Protein AF-A0A838WXC1-F1 (afdb_monomer)

Organism: NCBI:txid2585140

Radius of gyration: 11.99 Å; Cα contacts (8 Å, |Δi|>4): 71; chains: 1; bounding box: 28×33×20 Å

pLDDT: mean 79.79, std 16.14, range [43.12, 93.44]

Solvent-accessible surface area (backbone atoms only — not comparable to full-atom values): 4134 Å² total; per-residue (Å²): 126,84,74,62,60,67,64,57,61,68,75,72,68,50,49,66,38,74,60,17,54,52,45,39,38,65,78,36,76,66,38,68,70,52,38,52,49,35,53,49,37,24,44,71,70,72,45,71,51,51,90,52,64,42,40,41,66,46,42,53,54,23,48,54,52,54,52,59,64,71,77,110

Secondary structure (DSSP, 8-state):
-TTSHHHHHTTT-PPBPHHHHHHHHHHHTT-HHHHHHHHHHIIIII---TTSPBPHHHHHHHHHHHHHHH--

Structure (mmCIF, N/CA/C/O backbone):
data_AF-A0A838WXC1-F1
#
_entry.id   AF-A0A838WXC1-F1
#
loop_
_atom_site.group_PDB
_atom_site.id
_atom_site.type_symbol
_atom_site.label_atom_id
_atom_site.label_alt_id
_atom_site.label_comp_id
_atom_site.label_asym_id
_atom_site.label_entity_id
_atom_site.label_seq_id
_atom_site.pdbx_PDB_ins_code
_atom_site.Cartn_x
_atom_site.Cartn_y
_atom_site.Cartn_z
_atom_site.occupancy
_atom_site.B_iso_or_equiv
_atom_site.auth_seq_id
_atom_site.auth_comp_id
_atom_site.auth_asym_id
_atom_site.auth_atom_id
_atom_site.pdbx_PDB_model_num
ATOM 1 N N . VAL A 1 1 ? -3.414 17.199 -6.097 1.00 50.84 1 VAL A N 1
ATOM 2 C CA . VAL A 1 1 ? -2.556 16.019 -5.811 1.00 50.84 1 VAL A CA 1
ATOM 3 C C . VAL A 1 1 ? -2.924 15.271 -4.527 1.00 50.84 1 VAL A C 1
ATOM 5 O O . VAL A 1 1 ? -2.621 14.095 -4.444 1.00 50.84 1 VAL A O 1
ATOM 8 N N . HIS 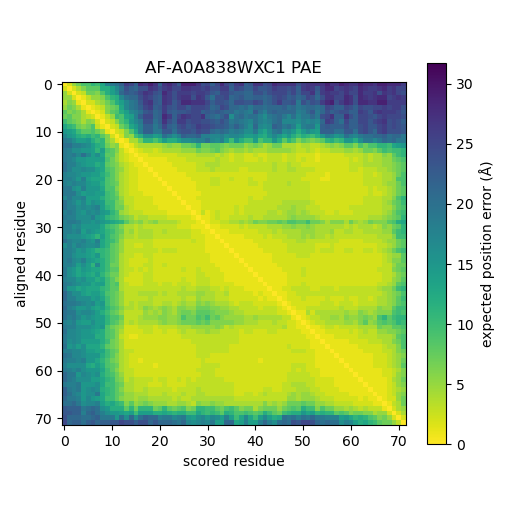A 1 2 ? -3.636 15.888 -3.573 1.00 50.50 2 HIS A N 1
ATOM 9 C CA . HIS A 1 2 ? -4.144 15.226 -2.355 1.00 50.50 2 HIS A CA 1
ATOM 10 C C . HIS A 1 2 ? -5.233 14.148 -2.595 1.00 50.50 2 HIS A C 1
ATOM 12 O O . HIS A 1 2 ? -5.473 13.330 -1.723 1.00 50.50 2 HIS A O 1
ATOM 18 N N . ASN A 1 3 ? -5.852 14.100 -3.782 1.00 53.31 3 ASN A N 1
ATOM 19 C CA . ASN A 1 3 ? -7.033 13.262 -4.055 1.00 53.31 3 ASN A CA 1
ATOM 20 C C . ASN A 1 3 ? -6.758 11.838 -4.577 1.00 53.31 3 ASN A C 1
ATOM 22 O O . ASN A 1 3 ? -7.709 11.106 -4.824 1.00 53.31 3 ASN A O 1
ATOM 26 N N . LEU A 1 4 ? -5.502 11.429 -4.787 1.00 49.38 4 LEU A N 1
ATOM 27 C CA . LEU A 1 4 ? -5.202 10.088 -5.325 1.00 49.38 4 LEU A CA 1
ATOM 28 C C . LEU A 1 4 ? -4.984 9.025 -4.237 1.00 49.38 4 LEU A C 1
ATOM 30 O O . LEU A 1 4 ? -5.129 7.838 -4.513 1.00 49.38 4 LEU A O 1
ATOM 34 N N . TYR A 1 5 ? -4.682 9.429 -3.001 1.00 43.53 5 TYR A N 1
ATOM 35 C CA . TYR A 1 5 ? -4.400 8.484 -1.917 1.00 43.53 5 TYR A CA 1
ATOM 36 C C . TYR A 1 5 ? -5.673 7.870 -1.311 1.00 43.53 5 TYR A C 1
ATOM 38 O O . TYR A 1 5 ? -5.689 6.667 -1.066 1.00 43.53 5 TYR A O 1
ATOM 46 N N . GLU A 1 6 ? -6.774 8.623 -1.195 1.00 49.62 6 GLU A N 1
ATOM 47 C CA . GLU A 1 6 ? -8.071 8.076 -0.741 1.00 49.62 6 GLU A CA 1
ATOM 48 C C . GLU A 1 6 ? -8.650 7.033 -1.718 1.00 49.62 6 GLU A C 1
ATOM 50 O O . GLU A 1 6 ? -9.297 6.063 -1.312 1.00 49.62 6 GLU A O 1
ATOM 55 N N . GLN A 1 7 ? -8.363 7.182 -3.018 1.00 47.22 7 GLN A N 1
ATOM 56 C CA . GLN A 1 7 ? -8.823 6.246 -4.048 1.00 47.22 7 GLN A CA 1
ATOM 57 C C . GLN A 1 7 ? -8.085 4.895 -3.993 1.00 47.22 7 GLN A C 1
ATOM 59 O O . GLN A 1 7 ? -8.654 3.884 -4.399 1.00 47.22 7 GLN A O 1
ATOM 64 N N . HIS A 1 8 ? -6.876 4.837 -3.420 1.00 43.12 8 HIS A N 1
ATOM 65 C CA . HIS A 1 8 ? -6.146 3.580 -3.209 1.00 43.12 8 HIS A CA 1
ATOM 66 C C . HIS A 1 8 ? -6.487 2.888 -1.884 1.00 43.12 8 HIS A C 1
ATOM 68 O O . HIS A 1 8 ?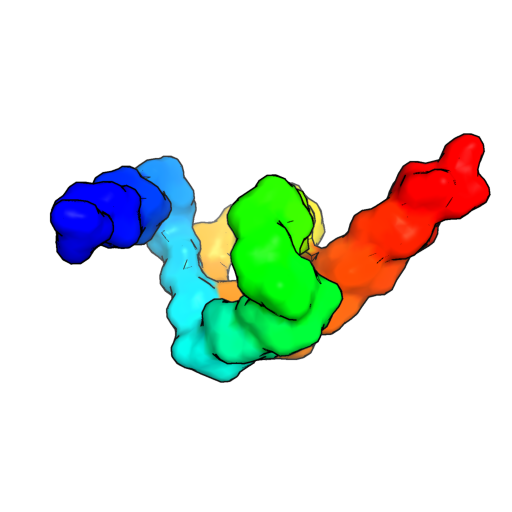 -6.455 1.659 -1.825 1.00 43.12 8 HIS A O 1
ATOM 74 N N . THR A 1 9 ? -6.887 3.634 -0.847 1.00 45.38 9 THR A N 1
ATOM 75 C CA . THR A 1 9 ? -7.347 3.048 0.427 1.00 45.38 9 THR A CA 1
ATOM 76 C C . THR A 1 9 ? -8.625 2.215 0.250 1.00 45.38 9 THR A C 1
ATOM 78 O O . THR A 1 9 ? -8.856 1.259 0.985 1.00 45.38 9 THR A O 1
ATOM 81 N N . THR A 1 10 ? -9.427 2.519 -0.776 1.00 46.44 10 THR A N 1
ATOM 82 C CA . THR A 1 10 ? -10.736 1.887 -1.018 1.00 46.44 10 THR A CA 1
ATOM 83 C C . THR A 1 10 ? -10.662 0.601 -1.865 1.00 46.44 10 THR A C 1
ATOM 85 O O . THR A 1 10 ? -11.622 -0.162 -1.895 1.00 46.44 10 THR A O 1
ATOM 88 N N . ALA A 1 11 ? -9.541 0.302 -2.537 1.00 48.59 11 ALA A N 1
ATOM 89 C CA . ALA A 1 11 ? -9.488 -0.796 -3.518 1.00 48.59 11 ALA A CA 1
ATOM 90 C C . ALA A 1 11 ? -9.183 -2.191 -2.928 1.00 48.59 11 ALA A C 1
ATOM 92 O O . ALA A 1 11 ? -9.516 -3.193 -3.559 1.00 48.59 11 ALA A O 1
ATOM 93 N N . THR A 1 12 ? -8.588 -2.276 -1.730 1.00 55.66 12 THR A N 1
ATOM 94 C CA . THR A 1 12 ? -8.152 -3.561 -1.135 1.00 55.66 12 THR A CA 1
ATOM 95 C C . THR A 1 12 ? -8.756 -3.841 0.242 1.00 55.66 12 THR A C 1
ATOM 97 O O . THR A 1 12 ? -8.656 -4.962 0.714 1.00 55.66 12 THR A O 1
ATOM 100 N N . GLY A 1 13 ? -9.361 -2.857 0.918 1.00 62.69 13 GLY A N 1
ATOM 101 C CA . GLY A 1 13 ? -10.032 -3.039 2.219 1.00 62.69 13 GLY A CA 1
ATOM 102 C C . GLY A 1 13 ? -9.127 -3.356 3.422 1.00 62.69 13 GLY A C 1
ATOM 103 O O . GLY A 1 13 ? -9.6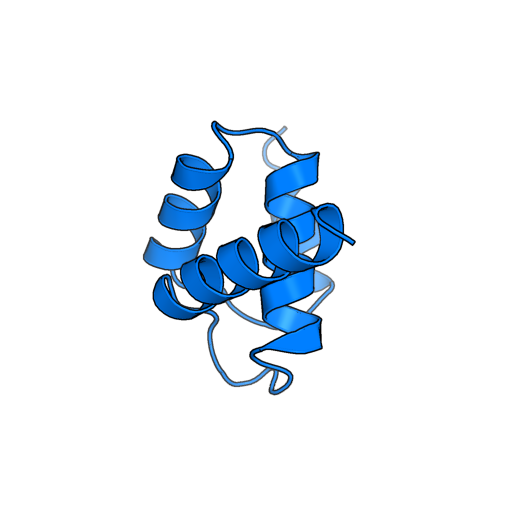00 -3.302 4.552 1.00 62.69 13 GLY A O 1
ATOM 104 N N . GLN A 1 14 ? -7.841 -3.642 3.206 1.00 76.38 14 GLN A N 1
ATOM 105 C CA . GLN A 1 14 ? -6.895 -3.999 4.260 1.00 76.38 14 GLN A CA 1
ATOM 106 C C . GLN A 1 14 ? -6.090 -2.784 4.730 1.00 76.38 14 GLN A C 1
ATOM 108 O O . GLN A 1 14 ? -5.484 -2.062 3.935 1.00 76.38 14 GLN A O 1
ATOM 113 N N . VAL A 1 15 ? -6.089 -2.562 6.043 1.00 82.62 15 VAL A N 1
ATOM 114 C CA . VAL A 1 15 ? -5.461 -1.396 6.676 1.00 82.62 15 VAL A CA 1
ATOM 115 C C . VAL A 1 15 ? -3.966 -1.631 6.879 1.00 82.62 15 VAL A C 1
ATOM 117 O O . VAL A 1 15 ? -3.555 -2.683 7.363 1.00 82.62 15 VAL A O 1
ATOM 120 N N . PHE A 1 16 ? -3.145 -0.635 6.556 1.00 86.56 16 PHE A N 1
ATOM 121 C CA . PHE A 1 16 ? -1.724 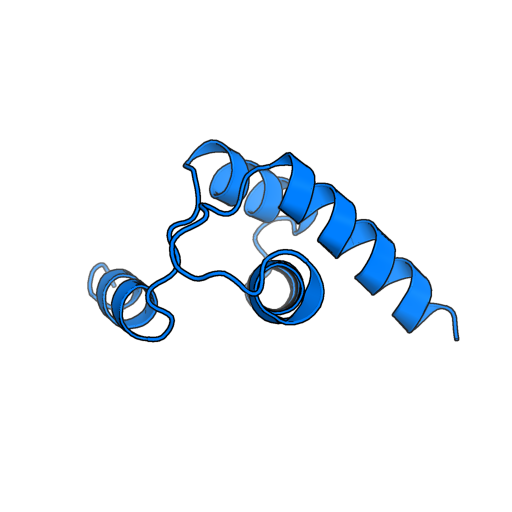-0.621 6.905 1.00 86.56 16 PHE A CA 1
ATOM 122 C C . PHE A 1 16 ? -1.540 0.212 8.165 1.00 86.56 16 PHE A C 1
ATOM 124 O O . PHE A 1 16 ? -2.101 1.307 8.266 1.00 86.56 16 PHE A O 1
ATOM 131 N N . THR A 1 17 ? -0.755 -0.282 9.121 1.00 90.31 17 THR A N 1
ATOM 132 C CA . THR A 1 17 ? -0.405 0.545 10.276 1.00 90.31 17 THR A CA 1
ATOM 133 C C . THR A 1 17 ? 0.528 1.685 9.838 1.00 90.31 17 THR A C 1
ATOM 135 O O . THR A 1 17 ? 1.263 1.535 8.854 1.00 90.31 17 THR A O 1
ATOM 138 N N . PRO A 1 18 ? 0.532 2.837 10.533 1.00 88.12 18 PRO A N 1
ATOM 139 C CA . PRO A 1 18 ? 1.425 3.952 10.206 1.00 88.12 18 PRO A CA 1
ATOM 140 C C . PRO A 1 18 ? 2.901 3.533 10.142 1.00 88.12 18 PRO A C 1
ATOM 142 O O . PRO A 1 18 ? 3.642 3.974 9.262 1.00 88.12 18 PRO A O 1
ATOM 145 N N . GLU A 1 19 ? 3.312 2.620 11.023 1.00 91.06 19 GLU A N 1
ATOM 146 C CA . GLU A 1 19 ? 4.667 2.071 11.071 1.00 91.06 19 GLU A CA 1
ATOM 147 C C . GLU A 1 19 ? 4.980 1.248 9.818 1.00 91.06 19 GLU A C 1
ATOM 149 O O . GLU A 1 19 ? 6.087 1.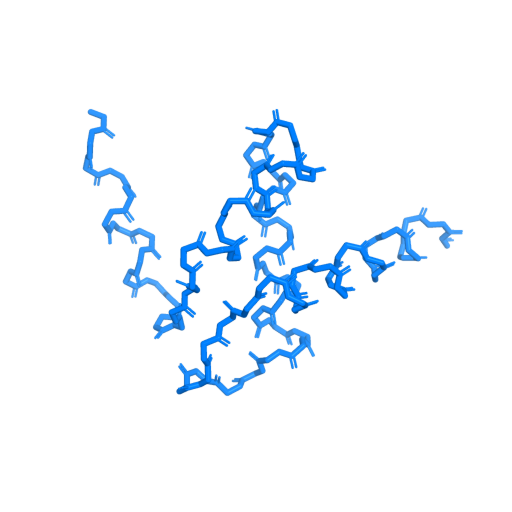325 9.289 1.00 91.06 19 GLU A O 1
ATOM 154 N N . ALA A 1 20 ? 4.008 0.485 9.308 1.00 90.94 20 ALA A N 1
ATOM 155 C CA . ALA A 1 20 ? 4.166 -0.290 8.082 1.00 90.94 20 ALA A CA 1
ATOM 156 C C . ALA A 1 20 ? 4.381 0.614 6.864 1.00 90.94 20 ALA A C 1
ATOM 158 O O . ALA A 1 20 ? 5.250 0.343 6.035 1.00 90.94 20 ALA A O 1
ATOM 159 N N . VAL A 1 21 ? 3.628 1.715 6.779 1.00 88.88 21 VAL A N 1
ATOM 160 C CA . VAL A 1 21 ? 3.770 2.702 5.699 1.00 88.88 21 VAL A CA 1
ATOM 161 C C . VAL A 1 21 ? 5.145 3.366 5.753 1.00 88.88 21 VAL A C 1
ATOM 163 O O . VAL A 1 21 ? 5.830 3.452 4.732 1.00 88.88 21 VAL A O 1
ATOM 166 N N . GLN A 1 22 ? 5.580 3.786 6.942 1.00 90.06 22 GLN A N 1
ATOM 167 C CA . GLN A 1 22 ? 6.894 4.399 7.122 1.00 90.06 22 GLN A CA 1
ATOM 168 C C . GLN A 1 22 ? 8.029 3.419 6.793 1.00 90.06 22 GLN A C 1
ATOM 170 O O . GLN A 1 22 ? 8.983 3.795 6.112 1.00 90.06 22 GLN A O 1
ATOM 175 N N . GLN A 1 23 ? 7.902 2.155 7.207 1.00 91.69 23 GLN A N 1
ATOM 176 C CA . GLN A 1 23 ? 8.884 1.114 6.910 1.00 91.69 23 GLN A CA 1
ATOM 177 C C . GLN A 1 23 ? 8.960 0.817 5.409 1.00 91.69 23 GLN A C 1
ATOM 179 O O . GLN A 1 23 ? 10.053 0.714 4.857 1.00 91.69 23 GLN A O 1
ATOM 184 N N . ALA A 1 24 ? 7.816 0.723 4.727 1.00 89.62 24 ALA A N 1
ATOM 185 C CA . ALA A 1 24 ? 7.778 0.521 3.281 1.00 89.62 24 ALA A CA 1
ATOM 186 C C . ALA A 1 24 ? 8.442 1.689 2.540 1.00 89.62 24 ALA A C 1
ATOM 188 O O . ALA A 1 24 ? 9.224 1.464 1.619 1.00 89.62 24 ALA A O 1
ATOM 189 N N . TYR A 1 25 ? 8.189 2.930 2.963 1.00 88.62 25 TYR A N 1
ATOM 190 C CA . TYR A 1 25 ? 8.840 4.104 2.384 1.00 88.62 25 TYR A CA 1
ATOM 191 C C . TYR A 1 25 ? 10.360 4.085 2.601 1.00 88.62 25 TYR A C 1
ATOM 193 O O . TYR A 1 25 ? 11.117 4.302 1.658 1.00 88.62 25 TYR A O 1
ATOM 201 N N . TYR A 1 26 ? 10.806 3.761 3.818 1.00 91.75 26 TYR A N 1
ATOM 202 C CA . TYR A 1 26 ? 12.226 3.668 4.164 1.00 91.75 26 TYR A CA 1
ATOM 203 C C . TYR A 1 26 ? 12.964 2.590 3.357 1.00 91.75 26 TYR A C 1
ATOM 205 O O . TYR A 1 26 ? 14.049 2.838 2.842 1.00 91.75 26 TYR A O 1
ATOM 213 N N . LEU A 1 27 ? 12.366 1.406 3.194 1.00 88.25 27 LEU A N 1
ATOM 214 C CA . LEU A 1 27 ? 12.973 0.295 2.449 1.00 88.25 27 LEU A CA 1
ATOM 215 C C . LEU A 1 27 ? 13.040 0.530 0.936 1.00 88.25 27 LEU A C 1
ATOM 217 O O . LEU A 1 27 ? 13.842 -0.101 0.253 1.00 88.25 27 LEU A O 1
ATOM 221 N N . THR A 1 28 ? 12.170 1.387 0.411 1.00 88.19 28 THR A N 1
ATOM 222 C CA . THR A 1 28 ? 12.015 1.624 -1.032 1.00 88.19 28 THR A CA 1
ATOM 223 C C . THR A 1 28 ? 12.643 2.928 -1.495 1.00 88.19 28 THR A C 1
ATOM 225 O O . THR A 1 28 ? 12.619 3.210 -2.691 1.00 88.19 28 THR A O 1
ATOM 228 N N . ASP A 1 29 ? 13.157 3.733 -0.563 1.00 87.88 29 ASP A N 1
ATOM 229 C CA . ASP A 1 29 ? 13.636 5.096 -0.805 1.00 87.88 29 ASP A CA 1
ATOM 230 C C . ASP A 1 29 ? 12.603 5.961 -1.560 1.00 87.88 29 ASP A C 1
ATOM 232 O O . ASP A 1 29 ? 12.920 6.780 -2.421 1.00 87.88 29 ASP A O 1
ATOM 236 N N . GLY A 1 30 ? 11.314 5.720 -1.286 1.00 83.38 30 GLY A N 1
ATOM 237 C CA . GLY A 1 30 ? 10.198 6.429 -1.916 1.00 83.38 30 GLY A CA 1
ATOM 238 C C . GLY A 1 30 ? 9.880 6.019 -3.358 1.00 83.38 30 GLY A C 1
ATOM 239 O O . GLY A 1 30 ? 9.078 6.685 -4.017 1.00 83.38 30 GLY A O 1
ATOM 240 N N . GLN A 1 31 ? 10.457 4.929 -3.871 1.00 84.56 31 GLN A N 1
ATOM 241 C CA . GLN A 1 31 ? 10.167 4.449 -5.222 1.00 84.56 31 GLN A CA 1
ATOM 242 C C . GLN A 1 31 ? 8.743 3.861 -5.320 1.00 84.56 31 GLN A C 1
ATOM 244 O O . GLN A 1 31 ? 8.472 2.808 -4.735 1.00 84.56 31 GLN A O 1
ATOM 249 N N . PRO A 1 32 ? 7.825 4.459 -6.110 1.00 82.31 32 PRO A N 1
ATOM 250 C CA . PRO A 1 32 ? 6.405 4.088 -6.082 1.00 82.31 32 PRO A CA 1
ATOM 251 C C . PRO A 1 32 ? 6.143 2.636 -6.496 1.00 82.31 32 PRO A C 1
ATOM 253 O O . PRO A 1 32 ? 5.262 1.965 -5.963 1.00 82.31 32 PRO A O 1
ATOM 256 N N . TRP A 1 33 ? 6.920 2.134 -7.456 1.00 84.94 33 TRP A N 1
ATOM 257 C CA . TRP A 1 33 ? 6.780 0.776 -7.971 1.00 84.94 33 TRP A CA 1
ATOM 258 C C . TRP A 1 33 ? 7.219 -0.280 -6.948 1.00 84.94 33 TRP A C 1
ATOM 260 O O . TRP A 1 33 ? 6.592 -1.337 -6.868 1.00 84.94 33 TRP A O 1
ATOM 270 N N . LEU A 1 34 ? 8.230 0.015 -6.124 1.00 86.75 34 LEU A N 1
ATOM 271 C CA . LEU A 1 34 ? 8.718 -0.897 -5.090 1.00 86.75 34 LEU A CA 1
ATOM 272 C C . LEU A 1 34 ? 7.791 -0.890 -3.864 1.00 86.75 34 LEU A C 1
ATOM 274 O O . LEU A 1 34 ? 7.489 -1.952 -3.321 1.00 86.75 34 LEU A O 1
ATOM 278 N N . VAL A 1 35 ? 7.247 0.277 -3.492 1.00 88.69 35 VAL A N 1
ATOM 279 C CA . VAL A 1 35 ? 6.196 0.388 -2.459 1.00 88.69 35 VAL A CA 1
ATOM 280 C C . VAL A 1 35 ? 4.985 -0.462 -2.834 1.00 88.69 35 VAL A C 1
ATOM 282 O O . VAL A 1 35 ? 4.512 -1.264 -2.028 1.00 88.69 35 VAL A O 1
ATOM 285 N N . ASN A 1 36 ? 4.519 -0.351 -4.081 1.00 87.12 36 ASN A N 1
ATOM 286 C CA . ASN A 1 36 ? 3.395 -1.147 -4.569 1.00 87.12 36 ASN A CA 1
ATOM 287 C C . ASN A 1 36 ? 3.714 -2.649 -4.581 1.00 87.12 36 ASN A C 1
ATOM 289 O O . ASN A 1 36 ? 2.851 -3.460 -4.240 1.00 87.12 36 ASN A O 1
ATOM 293 N N . ALA A 1 37 ? 4.943 -3.033 -4.941 1.00 89.88 37 ALA A N 1
ATOM 294 C CA . ALA A 1 37 ? 5.374 -4.429 -4.911 1.00 89.88 37 ALA A CA 1
ATOM 295 C C . ALA A 1 37 ? 5.360 -5.003 -3.484 1.00 89.88 37 ALA A C 1
ATOM 297 O O . ALA A 1 37 ? 4.816 -6.092 -3.279 1.00 89.88 37 ALA A O 1
ATOM 298 N N . LEU A 1 38 ? 5.882 -4.261 -2.499 1.00 90.38 38 LEU A N 1
ATOM 299 C CA . LEU A 1 38 ? 5.847 -4.647 -1.083 1.00 90.38 38 LEU A CA 1
ATOM 300 C C . LEU A 1 38 ? 4.416 -4.752 -0.560 1.00 90.38 38 LEU A C 1
ATOM 302 O O . LEU A 1 38 ? 4.067 -5.757 0.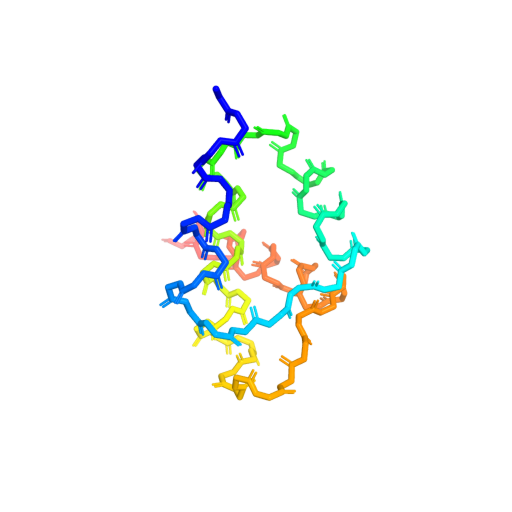055 1.00 90.38 38 LEU A O 1
ATOM 306 N N . ALA A 1 39 ? 3.575 -3.756 -0.841 1.00 87.69 39 ALA A N 1
ATOM 307 C CA . ALA A 1 39 ? 2.181 -3.752 -0.409 1.00 87.69 39 ALA A CA 1
ATOM 308 C C . ALA A 1 39 ? 1.405 -4.941 -0.998 1.00 87.69 39 ALA A C 1
ATOM 310 O O . ALA A 1 39 ? 0.661 -5.621 -0.288 1.00 87.69 39 ALA A O 1
ATOM 311 N N . ARG A 1 40 ? 1.618 -5.255 -2.281 1.00 88.12 40 ARG A N 1
ATOM 312 C CA . ARG A 1 40 ? 1.006 -6.423 -2.924 1.00 88.12 40 ARG A CA 1
ATOM 313 C C . ARG A 1 40 ? 1.495 -7.730 -2.304 1.00 88.12 40 ARG A C 1
ATOM 315 O O . ARG A 1 40 ? 0.694 -8.625 -2.067 1.00 88.12 40 ARG A O 1
ATOM 322 N N . GLN A 1 41 ? 2.790 -7.847 -2.027 1.00 90.88 41 GLN A N 1
ATOM 323 C CA . GLN A 1 41 ? 3.356 -9.044 -1.409 1.00 90.88 41 GLN A CA 1
ATOM 324 C C . GLN A 1 41 ? 2.834 -9.237 0.026 1.00 90.88 41 GLN A C 1
ATOM 326 O O . GLN A 1 41 ? 2.449 -10.345 0.396 1.00 90.88 41 GLN A O 1
ATOM 331 N N . ALA A 1 42 ? 2.747 -8.159 0.805 1.00 90.56 42 ALA A N 1
ATOM 332 C CA . ALA A 1 42 ? 2.200 -8.171 2.157 1.00 90.56 42 ALA A CA 1
ATOM 333 C C . ALA A 1 42 ? 0.729 -8.622 2.190 1.00 90.56 42 ALA A C 1
ATOM 335 O O . ALA A 1 42 ? 0.377 -9.502 2.968 1.00 90.56 42 ALA A O 1
ATOM 336 N N . THR A 1 43 ? -0.105 -8.080 1.301 1.00 88.88 43 THR A N 1
ATOM 337 C CA . THR A 1 43 ? -1.556 -8.352 1.261 1.00 88.88 43 THR A CA 1
ATOM 338 C C . THR A 1 43 ? -1.917 -9.675 0.576 1.00 88.88 43 THR A C 1
ATOM 340 O O . THR A 1 43 ? -2.848 -10.357 0.985 1.00 88.88 43 THR A O 1
ATOM 343 N N . GLN A 1 44 ? -1.191 -10.091 -0.468 1.00 86.19 44 GLN A N 1
ATOM 344 C CA . GLN A 1 44 ? -1.537 -11.306 -1.223 1.00 86.19 44 GLN A CA 1
ATOM 345 C C . GLN A 1 44 ? -0.857 -12.573 -0.696 1.00 86.19 44 GLN A C 1
ATOM 347 O O . GLN A 1 44 ? -1.368 -13.674 -0.914 1.00 86.19 44 GLN A O 1
ATOM 352 N N . VAL A 1 45 ? 0.308 -12.444 -0.052 1.00 87.06 45 VAL A N 1
ATOM 353 C CA . VAL A 1 45 ? 1.126 -13.602 0.342 1.00 87.06 45 VAL A CA 1
ATOM 354 C C . VAL A 1 45 ? 1.211 -13.767 1.851 1.00 87.06 45 VAL A C 1
ATOM 356 O O . VAL A 1 45 ? 1.093 -14.891 2.324 1.00 87.06 45 VAL A O 1
ATOM 359 N N . LEU A 1 46 ? 1.412 -12.682 2.602 1.00 89.44 46 LEU A N 1
ATOM 360 C CA . LEU A 1 46 ? 1.644 -12.778 4.046 1.00 89.44 46 LEU A CA 1
ATOM 361 C C . LEU A 1 46 ? 0.355 -12.703 4.860 1.00 89.44 46 LEU A C 1
ATOM 363 O O . LEU A 1 46 ? 0.130 -13.543 5.725 1.00 89.44 46 LEU A O 1
ATOM 367 N N . VAL A 1 47 ? -0.495 -11.717 4.583 1.00 88.31 47 VAL A N 1
ATOM 368 C CA . VAL A 1 47 ? -1.726 -11.487 5.344 1.00 88.31 47 VAL A CA 1
ATOM 369 C C . VAL A 1 47 ? -2.899 -11.433 4.383 1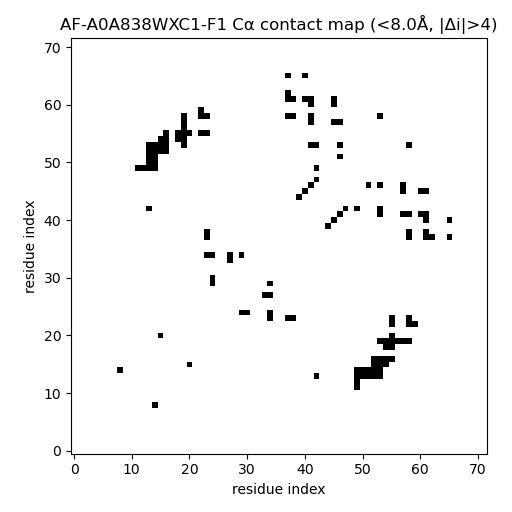.00 88.31 47 VAL A C 1
ATOM 371 O O . VAL A 1 47 ? -3.298 -10.372 3.919 1.00 88.31 47 VAL A O 1
ATOM 374 N N . GLN A 1 48 ? -3.455 -12.608 4.106 1.00 84.44 48 GLN A N 1
ATOM 375 C CA . GLN A 1 48 ? -4.620 -12.768 3.232 1.00 84.44 48 GLN A CA 1
ATOM 376 C C . GLN A 1 48 ? -5.930 -12.329 3.905 1.00 84.44 48 GLN A C 1
ATOM 378 O O . GLN A 1 48 ? -6.928 -12.089 3.229 1.00 84.44 48 GLN A O 1
ATOM 383 N N . ASP A 1 49 ? -5.939 -12.248 5.238 1.00 84.06 49 ASP A N 1
ATOM 384 C CA . ASP A 1 49 ? -7.093 -11.818 6.018 1.00 84.06 49 ASP A CA 1
ATOM 385 C C . ASP A 1 49 ? -7.199 -10.287 6.028 1.00 84.06 49 ASP A C 1
ATOM 387 O O . ASP A 1 49 ? -6.378 -9.589 6.623 1.00 84.06 49 ASP A O 1
ATOM 391 N N . MET A 1 50 ? -8.244 -9.768 5.386 1.00 80.06 50 MET A N 1
ATOM 392 C CA . MET A 1 50 ? -8.487 -8.331 5.226 1.00 80.06 50 MET A CA 1
ATOM 393 C C . MET A 1 50 ? -8.815 -7.633 6.556 1.00 80.06 50 MET A C 1
ATOM 395 O O . MET A 1 50 ? -8.660 -6.417 6.653 1.00 80.06 50 MET A O 1
ATOM 399 N N . ASN A 1 51 ? -9.230 -8.386 7.585 1.00 83.50 51 ASN A N 1
ATOM 400 C CA . ASN A 1 51 ? -9.463 -7.847 8.928 1.00 83.50 51 ASN A CA 1
ATOM 401 C C . ASN A 1 51 ? -8.170 -7.682 9.736 1.00 83.50 51 ASN A C 1
ATOM 403 O O . ASN A 1 51 ? -8.180 -7.012 10.771 1.00 83.50 51 ASN A O 1
ATOM 407 N N . GLN A 1 52 ? -7.063 -8.285 9.292 1.00 86.06 52 GLN A N 1
ATOM 408 C CA . GLN A 1 52 ? -5.774 -8.140 9.954 1.00 86.06 52 GLN A CA 1
ATOM 409 C C . GLN A 1 52 ? -4.980 -6.982 9.344 1.00 86.06 52 GLN A C 1
ATOM 411 O O . GLN A 1 52 ? -4.772 -6.945 8.125 1.00 86.06 52 GLN A O 1
ATOM 416 N N . PRO A 1 53 ? -4.507 -6.039 10.178 1.00 88.56 53 PRO A N 1
ATOM 417 C CA . PRO A 1 53 ? -3.713 -4.928 9.695 1.00 88.56 53 PRO A CA 1
ATOM 418 C C . PRO A 1 53 ? -2.317 -5.392 9.266 1.00 88.56 53 PRO A C 1
ATOM 420 O O . PRO A 1 53 ? -1.695 -6.241 9.908 1.00 88.56 53 PRO A O 1
ATOM 423 N N . ILE A 1 54 ? -1.790 -4.781 8.207 1.00 90.50 54 ILE A N 1
ATOM 424 C CA . ILE A 1 54 ? -0.402 -4.975 7.785 1.00 90.50 54 ILE A CA 1
ATOM 425 C C . ILE A 1 54 ? 0.508 -4.165 8.707 1.00 90.50 54 ILE A C 1
ATOM 427 O O . ILE A 1 54 ? 0.432 -2.936 8.729 1.00 90.50 54 ILE A O 1
ATOM 431 N N . THR A 1 55 ? 1.381 -4.849 9.442 1.00 93.44 55 THR A N 1
ATOM 432 C CA . THR A 1 55 ? 2.366 -4.237 10.345 1.00 93.44 55 THR A CA 1
ATOM 433 C C . THR A 1 55 ? 3.730 -4.071 9.668 1.00 93.44 55 THR A C 1
ATOM 435 O O . THR A 1 55 ? 4.006 -4.655 8.618 1.00 93.44 55 THR A O 1
ATOM 438 N N . ALA A 1 56 ? 4.628 -3.296 10.284 1.00 92.69 56 ALA A N 1
ATOM 439 C CA . ALA A 1 56 ? 6.003 -3.134 9.797 1.00 92.69 56 ALA A CA 1
ATOM 440 C C . ALA A 1 56 ? 6.768 -4.466 9.690 1.00 92.69 56 ALA A C 1
ATOM 442 O O . ALA A 1 56 ? 7.619 -4.630 8.816 1.00 92.69 56 ALA A O 1
ATOM 443 N N . GLU A 1 57 ? 6.442 -5.441 10.539 1.00 93.25 57 GLU A N 1
ATOM 444 C CA . GLU A 1 57 ? 7.053 -6.769 10.495 1.00 93.25 57 GLU A CA 1
ATOM 445 C C . GLU A 1 57 ? 6.662 -7.531 9.223 1.00 93.25 57 GLU A C 1
ATOM 447 O O . GLU A 1 57 ? 7.521 -8.108 8.555 1.00 93.25 57 GLU A O 1
ATOM 452 N N . VAL A 1 58 ? 5.391 -7.443 8.822 1.00 93.06 58 VAL A N 1
ATOM 453 C CA . VAL A 1 58 ? 4.896 -8.015 7.562 1.00 93.06 58 VAL A CA 1
ATOM 454 C C . VAL A 1 58 ? 5.598 -7.368 6.366 1.00 93.06 58 VAL A C 1
ATOM 456 O O . VAL A 1 58 ? 5.983 -8.058 5.426 1.00 93.06 58 VAL A O 1
ATOM 459 N N . ILE A 1 59 ? 5.835 -6.055 6.403 1.00 93.25 59 ILE A N 1
ATOM 460 C CA . ILE A 1 59 ? 6.580 -5.355 5.345 1.00 93.25 59 ILE A CA 1
ATOM 461 C C . ILE A 1 59 ? 8.028 -5.855 5.248 1.00 93.25 59 ILE A C 1
ATOM 463 O O . ILE A 1 59 ? 8.530 -6.079 4.145 1.00 93.25 59 ILE A O 1
ATOM 467 N N . ASN A 1 60 ? 8.693 -6.082 6.382 1.00 92.75 60 ASN A N 1
ATOM 468 C CA . ASN A 1 60 ? 10.044 -6.645 6.391 1.00 92.75 60 ASN A CA 1
ATOM 469 C C . ASN A 1 60 ? 10.072 -8.060 5.803 1.00 92.75 60 ASN A C 1
ATOM 471 O O . ASN A 1 60 ? 10.933 -8.359 4.979 1.00 92.75 60 ASN A O 1
ATOM 475 N N . GLN A 1 61 ? 9.105 -8.907 6.158 1.00 93.06 61 GLN A N 1
ATOM 476 C CA . GLN A 1 61 ? 8.982 -10.242 5.567 1.00 93.06 61 GLN A CA 1
ATOM 477 C C . GLN A 1 61 ? 8.701 -10.169 4.056 1.00 93.06 61 GLN A C 1
ATOM 479 O O . GLN A 1 61 ? 9.279 -10.925 3.276 1.00 93.06 61 GLN A O 1
ATOM 484 N N . ALA A 1 62 ? 7.866 -9.224 3.613 1.00 91.62 62 ALA A N 1
ATOM 485 C CA . ALA A 1 62 ? 7.563 -9.027 2.197 1.00 91.62 62 ALA A CA 1
ATOM 486 C C . ALA A 1 62 ? 8.818 -8.647 1.396 1.00 91.62 62 ALA A C 1
ATOM 488 O O . ALA A 1 62 ? 9.001 -9.138 0.279 1.00 91.62 62 ALA A O 1
ATOM 489 N N . LYS A 1 63 ? 9.695 -7.820 1.980 1.00 91.19 63 LYS A N 1
ATOM 490 C CA . LYS A 1 63 ? 10.994 -7.450 1.402 1.00 91.19 63 LYS A CA 1
ATOM 491 C C . LYS A 1 63 ? 11.881 -8.674 1.185 1.00 91.19 63 LYS A C 1
ATOM 493 O O . LYS A 1 63 ? 12.399 -8.845 0.087 1.00 91.19 63 LYS A O 1
ATOM 498 N N . GLU A 1 64 ? 12.023 -9.534 2.192 1.00 91.19 64 GLU A N 1
ATOM 499 C CA . GLU A 1 64 ? 12.844 -10.753 2.087 1.00 91.19 64 GLU A CA 1
ATOM 500 C C . GLU A 1 64 ? 12.356 -11.677 0.959 1.00 91.19 64 GLU A C 1
ATOM 502 O O . GLU A 1 64 ? 13.157 -12.175 0.168 1.00 91.19 64 GLU A O 1
ATOM 507 N N . ILE A 1 65 ? 11.036 -11.843 0.811 1.00 89.00 65 ILE A N 1
ATOM 508 C CA . ILE A 1 65 ? 10.474 -12.680 -0.262 1.00 89.00 65 ILE A CA 1
ATOM 509 C C . ILE A 1 65 ? 10.705 -12.061 -1.648 1.00 89.00 65 ILE A C 1
ATOM 511 O O . ILE A 1 65 ? 10.941 -12.789 -2.614 1.00 89.00 65 ILE A O 1
ATOM 515 N N . LEU A 1 66 ? 10.623 -10.732 -1.775 1.00 86.38 66 LEU A N 1
ATOM 516 C CA . LEU A 1 66 ? 10.919 -10.052 -3.040 1.00 86.38 66 LEU A CA 1
ATOM 517 C C . LEU A 1 66 ? 12.382 -10.238 -3.454 1.00 86.38 66 LEU A C 1
ATOM 519 O O . LEU A 1 66 ? 12.625 -10.521 -4.624 1.00 86.38 66 LEU A O 1
ATOM 523 N N . ILE A 1 67 ? 13.320 -10.141 -2.507 1.00 86.50 67 ILE A N 1
ATOM 524 C CA . ILE A 1 67 ? 14.749 -10.385 -2.756 1.00 86.50 67 ILE A CA 1
ATOM 525 C C . ILE A 1 67 ? 14.957 -11.836 -3.211 1.00 86.50 67 ILE A C 1
ATOM 527 O O . ILE A 1 67 ? 15.498 -12.061 -4.289 1.00 86.50 67 ILE A O 1
ATOM 531 N N . GLN A 1 68 ? 14.423 -12.815 -2.468 1.00 84.94 68 GLN A N 1
ATOM 532 C CA . GLN A 1 68 ? 14.545 -14.236 -2.831 1.00 84.94 68 GLN A CA 1
ATOM 533 C C . GLN A 1 68 ? 13.975 -14.561 -4.217 1.00 84.94 68 GLN A C 1
ATOM 535 O O . GLN A 1 68 ? 14.557 -15.354 -4.951 1.00 84.94 68 GLN A O 1
ATOM 540 N N . ARG A 1 69 ? 12.841 -13.957 -4.595 1.00 77.62 69 ARG A N 1
ATOM 541 C CA . ARG A 1 69 ? 12.240 -14.158 -5.924 1.00 77.62 69 ARG A CA 1
ATOM 542 C C . ARG A 1 69 ? 13.067 -13.573 -7.063 1.00 77.62 69 ARG A C 1
ATOM 544 O O . ARG A 1 69 ? 12.909 -14.033 -8.186 1.00 77.62 69 ARG A O 1
ATOM 551 N N . GLN A 1 70 ? 13.854 -12.535 -6.802 1.00 65.19 70 GLN A N 1
ATOM 552 C CA . GLN A 1 70 ? 14.655 -11.867 -7.825 1.00 65.19 70 GLN A CA 1
ATOM 553 C C . GLN A 1 70 ? 16.026 -12.541 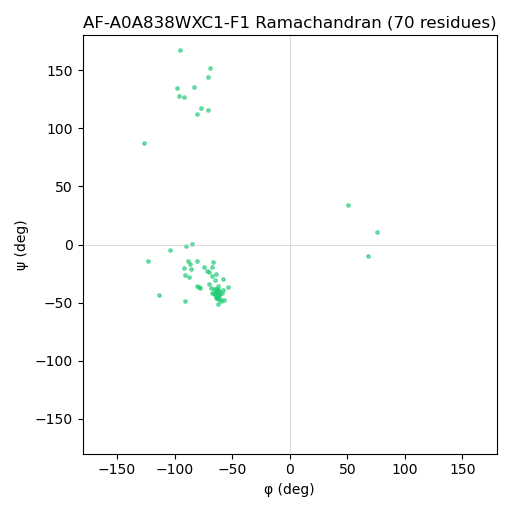-8.024 1.00 65.19 70 GLN A C 1
ATOM 555 O O . GLN A 1 70 ? 16.644 -12.339 -9.065 1.00 65.19 70 GLN A O 1
ATOM 560 N N . ASP A 1 71 ? 16.456 -13.371 -7.067 1.00 54.06 71 ASP A N 1
ATOM 561 C CA . ASP A 1 71 ? 17.669 -14.201 -7.125 1.00 54.06 71 ASP A CA 1
ATOM 562 C C . ASP A 1 71 ? 17.484 -15.561 -7.846 1.00 54.06 71 ASP A C 1
ATOM 564 O O . ASP A 1 71 ? 18.440 -16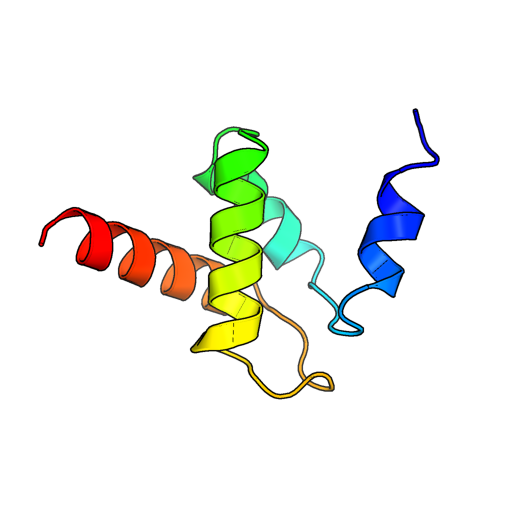.332 -7.935 1.00 54.06 71 ASP A O 1
ATOM 568 N N . THR A 1 72 ? 16.287 -15.886 -8.365 1.00 46.19 72 THR A N 1
ATOM 569 C CA . THR A 1 72 ? 16.016 -17.148 -9.102 1.00 46.19 72 THR A CA 1
ATOM 570 C C . THR A 1 72 ? 15.719 -16.900 -10.575 1.00 46.19 72 THR A C 1
ATOM 572 O O . THR A 1 72 ? 16.221 -17.686 -11.410 1.00 46.19 72 THR A O 1
#

Foldseek 3Di:
DVPPPVVVCPPQLAAEDPQLLVLLCVVCVNDPVSSVQLVCQLCVPPPVDRPDHRYNVSSVVSVVVVVVVVVD

Mean predicted aligned error: 7.92 Å

Nearest PDB structures (foldseek):
  8dqx-assembly1_C  TM=8.824E-01  e=3.821E-02  Saccharomyces cerevisiae
  7x5b-assembly1_A  TM=7.266E-01  e=1.318E-01  Pseudomonas aeruginosa PAO1
  6blb-assembly1_A  TM=7.275E-01  e=1.587E-01  Pseudomonas aeruginosa PAO1
  1sxj-assembly1_C  TM=8.685E-01  e=8.446E-01  Saccharomyces cerevisiae
  8efv-assembly1_F  TM=7.555E-01  e=7.014E-01  Thermus thermophilus HB8

Sequence (72 aa):
VHNLYEQHTTATGQVFTPEAVQQAYYLTDGQPWLVNALARQATQVLVQDMNQPITAEVINQAKEILIQRQDT